Protein AF-A0A958FBM5-F1 (afdb_monomer)

Sequence (99 aa):
IHLEVCPTCNVQINLFQTHADHPIQQLYEAGLSVGINTDSRAMTPVTLSEEYHKLQQTFGWNSEQFLRCNRNALAAAFIPETEKNLLRQRLESGYMEFR

Structure (mmCIF, N/CA/C/O backbone):
data_AF-A0A958FBM5-F1
#
_entry.id   AF-A0A958FBM5-F1
#
loop_
_atom_site.group_PDB
_atom_site.id
_atom_site.type_symbol
_atom_site.label_atom_id
_atom_site.label_alt_id
_atom_site.label_comp_id
_atom_site.label_asym_id
_atom_site.label_entity_id
_atom_site.label_seq_id
_atom_site.pdbx_PDB_ins_code
_atom_site.Cartn_x
_atom_site.Cartn_y
_atom_site.Cartn_z
_atom_site.occupancy
_atom_site.B_iso_or_equiv
_atom_site.auth_seq_id
_atom_site.auth_comp_id
_atom_site.auth_asym_id
_atom_site.auth_atom_id
_atom_site.pdbx_PDB_model_num
ATOM 1 N N . ILE A 1 1 ? -1.741 -11.495 -9.353 1.00 91.50 1 ILE A N 1
ATOM 2 C CA . ILE A 1 1 ? -2.572 -10.300 -9.649 1.00 91.50 1 ILE A CA 1
ATOM 3 C C . ILE A 1 1 ? -2.291 -9.279 -8.553 1.00 91.50 1 ILE A C 1
ATOM 5 O O . ILE A 1 1 ? -2.131 -9.707 -7.414 1.00 91.50 1 ILE A O 1
ATOM 9 N N . HIS A 1 2 ? -2.143 -7.999 -8.901 1.00 98.19 2 HIS A N 1
ATOM 10 C CA . HIS A 1 2 ? -1.883 -6.905 -7.959 1.00 98.19 2 HIS A CA 1
ATOM 11 C C . HIS A 1 2 ? -3.173 -6.124 -7.689 1.00 98.19 2 HIS A C 1
ATOM 13 O O . HIS A 1 2 ? -3.960 -5.933 -8.613 1.00 98.19 2 HIS A O 1
ATOM 19 N N . LEU A 1 3 ? -3.390 -5.712 -6.441 1.00 98.44 3 LEU A N 1
ATOM 20 C CA . LEU A 1 3 ? -4.533 -4.906 -6.018 1.00 98.44 3 LEU A CA 1
ATOM 21 C C . LEU A 1 3 ? -4.062 -3.479 -5.723 1.00 98.44 3 LEU A C 1
ATOM 23 O O . LEU A 1 3 ? -3.304 -3.267 -4.778 1.00 98.44 3 LEU A O 1
ATOM 27 N N . GLU A 1 4 ? -4.529 -2.519 -6.516 1.00 98.12 4 GLU A N 1
ATOM 28 C CA . GLU A 1 4 ? -4.283 -1.084 -6.331 1.00 98.12 4 GLU A CA 1
ATOM 29 C C . GLU A 1 4 ? -5.370 -0.521 -5.405 1.00 98.12 4 GLU A C 1
ATOM 31 O O . GLU A 1 4 ? -6.497 -0.273 -5.832 1.00 98.12 4 GLU A O 1
ATOM 36 N N . VAL A 1 5 ? -5.078 -0.422 -4.106 1.00 98.31 5 VAL A N 1
ATOM 37 C CA . VAL A 1 5 ? -6.083 -0.114 -3.078 1.00 98.31 5 VAL A CA 1
ATOM 38 C C . VAL A 1 5 ? -6.032 1.366 -2.705 1.00 98.31 5 VAL A C 1
ATOM 40 O O . VAL A 1 5 ? -4.956 1.909 -2.460 1.00 98.31 5 VAL A O 1
ATOM 43 N N . CYS A 1 6 ? -7.204 2.001 -2.598 1.00 97.81 6 CYS A N 1
ATOM 44 C CA . CYS A 1 6 ? -7.352 3.435 -2.323 1.00 97.81 6 CYS A CA 1
ATOM 45 C C . CYS A 1 6 ? -8.199 3.678 -1.056 1.00 97.81 6 CYS A C 1
ATOM 47 O O . CYS A 1 6 ? -9.378 4.033 -1.178 1.00 97.81 6 CYS A O 1
ATOM 49 N N . PRO A 1 7 ? -7.642 3.490 0.161 1.00 97.38 7 PRO A N 1
ATOM 50 C CA . PRO A 1 7 ? -8.434 3.390 1.387 1.00 97.38 7 PRO A CA 1
ATOM 51 C C . PRO A 1 7 ? -9.292 4.620 1.672 1.00 97.38 7 PRO A C 1
ATOM 53 O O . PRO A 1 7 ? -10.485 4.487 1.949 1.00 97.38 7 PRO A O 1
ATOM 56 N N . THR A 1 8 ? -8.721 5.826 1.568 1.00 97.00 8 THR A N 1
ATOM 57 C CA . THR A 1 8 ? -9.486 7.052 1.825 1.00 97.00 8 THR A CA 1
ATOM 58 C C . THR A 1 8 ? -10.574 7.262 0.777 1.00 97.00 8 THR A C 1
ATOM 60 O O . THR A 1 8 ? -11.689 7.623 1.145 1.00 97.00 8 THR A O 1
ATOM 63 N N . CYS A 1 9 ? -10.298 6.996 -0.504 1.00 96.62 9 CYS A N 1
ATOM 64 C CA . CYS A 1 9 ? -11.319 7.100 -1.549 1.00 96.62 9 CYS A CA 1
ATOM 65 C C . CYS A 1 9 ? -12.478 6.124 -1.291 1.00 96.62 9 CYS A C 1
ATOM 67 O O . CYS A 1 9 ? -13.641 6.513 -1.370 1.00 96.62 9 CYS A O 1
ATOM 69 N N . ASN A 1 10 ? -12.178 4.878 -0.905 1.00 96.75 10 ASN A N 1
ATOM 70 C CA . ASN A 1 10 ? -13.196 3.867 -0.615 1.00 96.75 10 ASN A CA 1
ATOM 71 C C . ASN A 1 10 ? -14.109 4.277 0.555 1.00 96.75 10 ASN A C 1
ATOM 73 O O . ASN A 1 10 ? -15.321 4.077 0.478 1.00 96.75 10 ASN A O 1
ATOM 77 N N . VAL A 1 11 ? -13.560 4.916 1.592 1.00 96.38 11 VAL A N 1
ATOM 78 C CA . VAL A 1 11 ? -14.370 5.502 2.673 1.00 96.38 11 VAL A CA 1
ATOM 79 C C . VAL A 1 11 ? -15.178 6.707 2.176 1.00 96.38 11 VAL A C 1
ATOM 81 O O . VAL A 1 11 ? -16.372 6.804 2.440 1.00 96.38 11 VAL A O 1
ATOM 84 N N . GLN A 1 12 ? -14.568 7.603 1.394 1.00 94.75 12 GLN A N 1
ATOM 85 C CA . GLN A 1 12 ? -15.216 8.822 0.896 1.00 94.75 12 GLN A CA 1
ATOM 86 C C . GLN A 1 12 ? -16.445 8.539 0.016 1.00 94.75 12 GLN A C 1
ATOM 88 O O . GLN A 1 12 ? -17.419 9.289 0.058 1.00 94.75 12 GLN A O 1
ATOM 93 N N . ILE A 1 13 ? -16.421 7.457 -0.766 1.00 94.75 13 ILE A N 1
ATOM 94 C CA . ILE A 1 13 ? -17.561 7.031 -1.595 1.00 94.75 13 ILE A CA 1
ATOM 95 C C . ILE A 1 13 ? -18.562 6.141 -0.839 1.00 94.75 13 ILE A C 1
ATOM 97 O O . ILE A 1 13 ? -19.458 5.573 -1.460 1.00 94.75 13 ILE A O 1
ATOM 101 N N . ASN A 1 14 ? -18.428 6.019 0.486 1.00 95.38 14 ASN A N 1
ATOM 102 C CA . ASN A 1 14 ? -19.252 5.181 1.361 1.00 95.38 14 ASN A CA 1
ATOM 103 C C . ASN A 1 14 ? -19.228 3.680 1.018 1.00 95.38 14 ASN A C 1
ATOM 105 O O . ASN A 1 14 ? -20.178 2.964 1.339 1.00 95.38 14 ASN A O 1
ATOM 109 N N . LEU A 1 15 ? -18.156 3.182 0.388 1.00 97.38 15 LEU A N 1
ATOM 110 C CA . LEU A 1 15 ? -17.972 1.737 0.215 1.00 97.38 15 LEU A CA 1
ATOM 111 C C . LEU A 1 15 ? -17.682 1.064 1.566 1.00 97.38 15 LEU A C 1
ATOM 113 O O . LEU A 1 15 ? -18.162 -0.036 1.826 1.00 97.38 15 LEU A O 1
ATOM 117 N N . PHE A 1 16 ? -16.947 1.762 2.434 1.00 97.56 16 PHE A N 1
ATOM 118 C CA . PHE A 1 16 ? -16.721 1.405 3.835 1.00 97.56 16 PHE A CA 1
ATOM 119 C C . PHE A 1 16 ? -17.018 2.618 4.720 1.00 97.56 16 PHE A C 1
ATOM 121 O O . PHE A 1 16 ? -16.827 3.752 4.287 1.00 97.56 16 PHE A O 1
ATOM 128 N N . GLN A 1 17 ? -17.501 2.399 5.945 1.00 96.69 17 GLN A N 1
ATOM 129 C CA . GLN A 1 17 ? -17.880 3.498 6.846 1.00 96.69 17 GLN A CA 1
ATOM 130 C C . GLN A 1 17 ? -16.655 4.181 7.460 1.00 96.69 17 GLN A C 1
ATOM 132 O O . GLN A 1 17 ? -16.602 5.404 7.565 1.00 96.69 17 GLN A O 1
ATOM 137 N N . THR A 1 18 ? -15.651 3.396 7.846 1.00 97.81 18 THR A N 1
ATOM 138 C CA . THR A 1 18 ? -14.397 3.885 8.422 1.00 97.81 18 THR A CA 1
ATOM 139 C C . THR A 1 18 ? -13.200 3.132 7.848 1.00 97.81 18 THR A C 1
ATOM 141 O O . THR A 1 18 ? -13.343 2.077 7.227 1.00 97.81 18 THR A O 1
ATOM 144 N N . HIS A 1 19 ? -11.987 3.638 8.094 1.00 97.75 19 HIS A N 1
ATOM 145 C CA . HIS A 1 19 ? -10.761 2.912 7.755 1.00 97.75 19 HIS A CA 1
ATOM 146 C C . HIS A 1 19 ? -10.668 1.561 8.467 1.00 97.75 19 HIS A C 1
ATOM 148 O O . HIS A 1 19 ? -10.128 0.636 7.876 1.00 97.75 19 HIS A O 1
ATOM 154 N N . ALA A 1 20 ? -11.218 1.415 9.679 1.00 98.19 20 ALA A N 1
ATOM 155 C CA . ALA A 1 20 ? -11.193 0.153 10.424 1.00 98.19 20 ALA A CA 1
ATOM 156 C C . ALA A 1 20 ? -12.063 -0.941 9.778 1.00 98.19 20 ALA A C 1
ATOM 158 O O . ALA A 1 20 ? -11.762 -2.124 9.919 1.00 98.19 20 ALA A O 1
ATOM 159 N N . ASP A 1 21 ? -13.099 -0.549 9.029 1.00 97.94 21 ASP A N 1
ATOM 160 C CA . ASP A 1 21 ? -13.967 -1.470 8.283 1.00 97.94 21 ASP A CA 1
ATOM 161 C C . ASP A 1 21 ? -13.344 -1.918 6.948 1.00 97.94 21 ASP A C 1
ATOM 163 O O . ASP A 1 21 ? -13.854 -2.824 6.285 1.00 97.94 21 ASP A O 1
ATOM 167 N N . HIS A 1 22 ? -12.255 -1.273 6.518 1.00 98.38 22 HIS A N 1
ATOM 168 C CA . HIS A 1 22 ? -11.641 -1.516 5.220 1.00 98.38 22 HIS A CA 1
ATOM 169 C C . HIS A 1 22 ? -10.897 -2.866 5.190 1.00 98.38 22 HIS A C 1
ATOM 171 O O . HIS A 1 22 ? -10.041 -3.111 6.042 1.00 98.38 22 HIS A O 1
ATOM 177 N N . PRO A 1 23 ? -11.064 -3.705 4.145 1.00 98.19 23 PRO A N 1
ATOM 178 C CA . PRO A 1 23 ? -10.476 -5.046 4.080 1.00 98.19 23 PRO A CA 1
ATOM 179 C C . PRO A 1 23 ? -8.947 -5.081 3.875 1.00 98.19 23 PRO A C 1
ATOM 181 O O . PRO A 1 23 ? -8.375 -6.142 3.637 1.00 98.19 23 PRO A O 1
ATOM 184 N N . ILE A 1 24 ? -8.257 -3.934 3.888 1.00 98.50 24 ILE A N 1
ATOM 185 C CA . ILE A 1 24 ? -6.851 -3.853 3.448 1.00 98.50 24 ILE A CA 1
ATOM 186 C C . ILE A 1 24 ? -5.928 -4.624 4.394 1.00 98.50 24 ILE A C 1
ATOM 188 O O . ILE A 1 24 ? -4.993 -5.274 3.926 1.00 98.50 24 ILE A O 1
ATOM 192 N N . GLN A 1 25 ? -6.234 -4.618 5.695 1.00 98.31 25 GLN A N 1
ATOM 193 C CA . GLN A 1 25 ? -5.522 -5.415 6.689 1.00 98.31 25 GLN A CA 1
ATOM 194 C C . GLN A 1 25 ? -5.629 -6.907 6.366 1.00 98.31 25 GLN A C 1
ATOM 196 O O . GLN A 1 25 ? -4.608 -7.576 6.221 1.00 98.31 25 GLN A O 1
ATOM 201 N N . GLN A 1 26 ? -6.851 -7.412 6.172 1.00 98.44 26 GLN A N 1
ATOM 202 C CA . GLN A 1 26 ? -7.089 -8.825 5.883 1.00 98.44 26 GLN A CA 1
ATOM 203 C C . GLN A 1 26 ? -6.437 -9.240 4.558 1.00 98.44 26 GLN A C 1
ATOM 205 O O . GLN A 1 26 ? -5.855 -10.318 4.469 1.00 98.44 26 GLN A O 1
ATOM 210 N N . LEU A 1 27 ? -6.487 -8.385 3.528 1.00 98.44 27 LEU A N 1
ATOM 211 C CA . LEU A 1 27 ? -5.831 -8.645 2.241 1.00 98.44 27 LEU A CA 1
ATOM 212 C C . LEU A 1 27 ? -4.301 -8.738 2.394 1.00 98.44 27 LEU A C 1
ATOM 214 O O . LEU A 1 27 ? -3.676 -9.635 1.822 1.00 98.44 27 LEU A O 1
ATOM 218 N N . TYR A 1 28 ? -3.697 -7.837 3.175 1.00 98.31 28 TYR A N 1
ATOM 219 C CA . TYR A 1 28 ? -2.259 -7.832 3.451 1.00 98.31 28 TYR A CA 1
ATOM 220 C C . TYR A 1 28 ? -1.809 -9.076 4.243 1.00 98.31 28 TYR A C 1
ATOM 222 O O . TYR A 1 28 ? -0.808 -9.718 3.886 1.00 98.31 28 TYR A O 1
ATOM 230 N N . GLU A 1 29 ? -2.552 -9.426 5.299 1.00 98.06 29 GLU A N 1
ATOM 231 C CA . GLU A 1 29 ? -2.318 -10.598 6.157 1.00 98.06 29 GLU A CA 1
ATOM 232 C C . GLU A 1 29 ? -2.504 -11.914 5.399 1.00 98.06 29 GLU A C 1
ATOM 234 O O . GLU A 1 29 ? -1.719 -12.843 5.577 1.00 98.06 29 GLU A O 1
ATOM 239 N N . ALA A 1 30 ? -3.464 -11.968 4.472 1.00 98.06 30 ALA A N 1
ATOM 240 C CA . ALA A 1 30 ? -3.691 -13.110 3.588 1.00 98.06 30 ALA A CA 1
ATOM 241 C C . ALA A 1 30 ? -2.575 -13.324 2.547 1.00 98.06 30 ALA A C 1
ATOM 243 O O . ALA A 1 30 ? -2.666 -14.222 1.710 1.00 98.06 30 ALA A O 1
ATOM 244 N N . GLY A 1 31 ? -1.516 -12.510 2.559 1.00 97.62 31 GLY A N 1
ATOM 245 C CA . GLY A 1 31 ? -0.373 -12.701 1.673 1.00 97.62 31 GLY A CA 1
ATOM 246 C C . GLY A 1 31 ? -0.522 -12.047 0.296 1.00 97.62 31 GLY A C 1
ATOM 247 O O . GLY A 1 31 ? 0.387 -12.176 -0.525 1.00 97.62 31 GLY A O 1
ATOM 248 N N . LEU A 1 32 ? -1.623 -11.337 0.027 1.00 98.31 32 LEU A N 1
ATOM 249 C CA . LEU A 1 32 ? -1.918 -10.819 -1.308 1.00 98.31 32 LEU A CA 1
ATOM 250 C C . LEU A 1 32 ? -0.975 -9.680 -1.720 1.00 98.31 32 LEU A C 1
ATOM 252 O O . LEU A 1 32 ? -0.399 -8.963 -0.897 1.00 98.31 32 LEU A O 1
ATOM 256 N N . SER A 1 33 ? -0.824 -9.507 -3.034 1.00 98.50 33 SER A N 1
ATOM 257 C CA . SER A 1 33 ? -0.067 -8.395 -3.607 1.00 98.50 33 SER A CA 1
ATOM 258 C C . SER A 1 33 ? -0.919 -7.126 -3.573 1.00 98.50 33 SER A C 1
ATOM 260 O O . SER A 1 33 ? -1.768 -6.930 -4.439 1.00 98.50 33 SER A O 1
ATOM 262 N N . VAL A 1 34 ? -0.700 -6.290 -2.559 1.00 98.56 34 VAL A N 1
ATOM 263 C CA . VAL A 1 34 ? -1.426 -5.030 -2.326 1.00 98.56 34 VAL A CA 1
ATOM 264 C C . VAL A 1 34 ? -0.489 -3.834 -2.507 1.00 98.56 34 VAL A C 1
ATOM 266 O O . VAL A 1 34 ? 0.652 -3.874 -2.038 1.00 98.56 34 VAL A O 1
ATOM 269 N N . GLY A 1 35 ? -0.974 -2.796 -3.188 1.00 98.38 35 GLY A N 1
ATOM 270 C CA . GLY A 1 35 ? -0.404 -1.451 -3.260 1.00 98.38 35 GLY A CA 1
ATOM 271 C C . GLY A 1 35 ? -1.346 -0.428 -2.614 1.00 98.38 35 GLY A C 1
ATOM 272 O O . GLY A 1 35 ? -2.548 -0.671 -2.515 1.00 98.38 35 GLY A O 1
ATOM 273 N N . ILE A 1 36 ? -0.792 0.692 -2.142 1.00 98.44 36 ILE A N 1
ATOM 274 C CA . ILE A 1 36 ? -1.553 1.800 -1.546 1.00 98.44 36 ILE A CA 1
ATOM 275 C C . ILE A 1 36 ? -1.504 2.987 -2.504 1.00 98.44 36 ILE A C 1
ATOM 277 O O . ILE A 1 36 ? -0.426 3.409 -2.927 1.00 98.44 36 ILE A O 1
ATOM 281 N N . ASN A 1 37 ? -2.667 3.548 -2.807 1.00 97.94 37 ASN A N 1
ATOM 282 C CA . ASN A 1 37 ? -2.842 4.600 -3.792 1.00 97.94 37 ASN A CA 1
ATOM 283 C C . ASN A 1 37 ? -3.821 5.665 -3.274 1.00 97.94 37 ASN A C 1
ATOM 285 O O . ASN A 1 37 ? -4.617 5.423 -2.374 1.00 97.94 37 ASN A O 1
ATOM 289 N N . THR A 1 38 ? -3.764 6.861 -3.858 1.00 96.44 38 THR A N 1
ATOM 290 C CA . THR A 1 38 ? -4.644 7.995 -3.508 1.00 96.44 38 THR A CA 1
ATOM 291 C C . THR A 1 38 ? -5.887 8.093 -4.391 1.00 96.44 38 THR A C 1
ATOM 293 O O . THR A 1 38 ? -6.689 9.005 -4.215 1.00 96.44 38 THR A O 1
ATOM 296 N N . ASP A 1 39 ? -6.006 7.219 -5.394 1.00 93.19 39 ASP A N 1
ATOM 297 C CA . ASP A 1 39 ? -6.917 7.390 -6.529 1.00 93.19 39 ASP A CA 1
ATOM 298 C C . ASP A 1 39 ? -6.713 8.766 -7.211 1.00 93.19 39 ASP A C 1
ATOM 300 O O . ASP A 1 39 ? -5.595 9.100 -7.621 1.00 93.19 39 ASP A O 1
ATOM 304 N N . SER A 1 40 ? -7.748 9.609 -7.270 1.00 85.69 40 SER A N 1
ATOM 305 C CA . SER A 1 40 ? -7.693 10.960 -7.828 1.00 85.69 40 SER A CA 1
ATOM 306 C C . SER A 1 40 ? -7.530 12.010 -6.734 1.00 85.69 40 SER A C 1
ATOM 308 O O . SER A 1 40 ? -8.489 12.358 -6.048 1.00 85.69 40 SER A O 1
ATOM 310 N N . ARG A 1 41 ? -6.340 12.618 -6.639 1.00 73.69 41 ARG A N 1
ATOM 311 C CA . ARG A 1 41 ? -6.068 13.701 -5.670 1.00 73.69 41 ARG A CA 1
ATOM 312 C C . ARG A 1 41 ? -6.940 14.950 -5.846 1.00 73.69 41 ARG A C 1
ATOM 314 O O . ARG A 1 41 ? -7.047 15.751 -4.926 1.00 73.69 41 ARG A O 1
ATOM 321 N N . ALA A 1 42 ? -7.543 15.131 -7.023 1.00 73.81 42 ALA A N 1
ATOM 322 C CA . ALA A 1 42 ? -8.466 16.236 -7.279 1.00 73.81 42 ALA A CA 1
ATOM 323 C C . ALA A 1 42 ? -9.831 16.022 -6.604 1.00 73.81 42 ALA A C 1
ATOM 325 O O . ALA A 1 42 ? -10.475 16.989 -6.213 1.00 73.81 42 ALA A O 1
ATOM 326 N N . MET A 1 43 ? -10.257 14.763 -6.469 1.00 74.56 43 MET A N 1
ATOM 327 C CA . MET A 1 43 ? -11.546 14.387 -5.878 1.00 74.56 43 MET A CA 1
ATOM 328 C C . MET A 1 43 ? -11.401 13.937 -4.423 1.00 74.56 43 MET A C 1
ATOM 330 O O . MET A 1 43 ? -12.285 14.184 -3.608 1.00 74.56 43 MET A O 1
ATOM 334 N N . THR A 1 44 ? -10.273 13.313 -4.098 1.00 79.94 44 THR A N 1
ATOM 335 C CA . THR A 1 44 ? -9.912 12.814 -2.774 1.00 79.94 44 THR A CA 1
ATOM 336 C C . THR A 1 44 ? -8.663 13.576 -2.342 1.00 79.94 44 THR A C 1
ATOM 338 O O . THR A 1 44 ? -7.564 13.195 -2.747 1.00 79.94 44 THR A O 1
ATOM 341 N N . PRO A 1 45 ? -8.785 14.678 -1.580 1.00 86.44 45 PRO A N 1
ATOM 342 C CA . PRO A 1 45 ? -7.655 15.533 -1.221 1.00 86.44 45 PRO A CA 1
ATOM 343 C C . PRO A 1 45 ? -6.787 14.861 -0.146 1.00 86.44 45 PRO A C 1
ATOM 345 O O . PRO A 1 45 ? -6.767 15.270 1.011 1.00 86.44 45 PRO A O 1
ATOM 348 N N . VAL A 1 46 ? -6.101 13.786 -0.533 1.00 94.38 46 VAL A N 1
ATOM 349 C CA . VAL A 1 46 ? -5.202 12.990 0.297 1.00 94.38 46 VAL A CA 1
ATOM 350 C C . VAL A 1 46 ? -3.890 12.767 -0.450 1.00 94.38 46 VAL A C 1
ATOM 352 O O . VAL A 1 46 ? -3.843 12.503 -1.654 1.00 94.38 46 VAL A O 1
ATOM 355 N N . THR A 1 47 ? -2.790 12.902 0.266 1.00 96.50 47 THR A N 1
ATOM 356 C CA . THR A 1 47 ? -1.448 12.556 -0.189 1.00 96.50 47 THR A CA 1
ATOM 357 C C . THR A 1 47 ? -1.140 11.094 0.131 1.00 96.50 47 THR A C 1
ATOM 359 O O . THR A 1 47 ? -1.753 10.486 1.006 1.00 96.50 47 THR A O 1
ATOM 362 N N . LEU A 1 48 ? -0.147 10.510 -0.546 1.00 96.69 48 LEU A N 1
ATOM 363 C CA . LEU A 1 48 ? 0.264 9.133 -0.256 1.00 96.69 48 LEU A CA 1
ATOM 364 C C . LEU A 1 48 ? 0.777 8.981 1.189 1.00 96.69 48 LEU A C 1
ATOM 366 O O . LEU A 1 48 ? 0.488 7.987 1.847 1.00 96.69 48 LEU A O 1
ATOM 370 N N . SER A 1 49 ? 1.479 9.994 1.705 1.00 96.69 49 SER A N 1
ATOM 371 C CA . SER A 1 49 ? 1.934 10.022 3.099 1.00 96.69 49 SER A CA 1
ATOM 372 C C . SER A 1 49 ? 0.770 10.047 4.090 1.00 96.69 49 SER A C 1
ATOM 374 O O . SER A 1 49 ? 0.849 9.407 5.134 1.00 96.69 49 SER A O 1
ATOM 376 N N . GLU A 1 50 ? -0.324 10.742 3.770 1.00 97.56 50 GLU A N 1
ATOM 377 C CA . GLU A 1 50 ? -1.536 10.729 4.596 1.00 97.56 50 GLU A CA 1
ATOM 378 C C . GLU A 1 50 ? -2.259 9.379 4.538 1.00 97.56 50 GLU A C 1
ATOM 380 O O . GLU A 1 50 ? -2.754 8.935 5.571 1.00 97.56 50 GLU A O 1
ATOM 385 N N . GLU A 1 51 ? -2.285 8.685 3.393 1.00 98.06 51 GLU A N 1
ATOM 386 C CA . GLU A 1 51 ? -2.789 7.301 3.342 1.00 98.06 51 GLU A CA 1
ATOM 387 C C . GLU A 1 51 ? -1.967 6.389 4.262 1.00 98.06 51 GLU A C 1
ATOM 389 O O . GLU A 1 51 ? -2.526 5.638 5.061 1.00 98.06 51 GLU A O 1
ATOM 394 N N . TYR A 1 52 ? -0.635 6.501 4.221 1.00 98.31 52 TYR A N 1
ATOM 395 C CA . TYR A 1 52 ? 0.240 5.707 5.090 1.00 98.31 52 TYR A CA 1
ATOM 396 C C . TYR A 1 52 ? -0.003 6.044 6.560 1.00 98.31 52 TYR A C 1
ATOM 398 O O . TYR A 1 52 ? -0.140 5.144 7.386 1.00 98.31 52 TYR A O 1
ATOM 406 N N . HIS A 1 53 ? -0.127 7.330 6.890 1.00 98.31 53 HIS A N 1
ATOM 407 C CA . HIS A 1 53 ? -0.399 7.765 8.255 1.00 98.31 53 HIS A CA 1
ATOM 408 C C . HIS A 1 53 ? -1.730 7.214 8.786 1.00 98.31 53 HIS A C 1
ATOM 410 O O . HIS A 1 53 ? -1.783 6.715 9.908 1.00 98.31 53 HIS A O 1
ATOM 416 N N . LYS A 1 54 ? -2.793 7.216 7.974 1.00 98.25 54 LYS A N 1
ATOM 417 C CA . LYS A 1 54 ? -4.094 6.649 8.366 1.00 98.25 54 LYS A CA 1
ATOM 418 C C . LYS A 1 54 ? -4.023 5.141 8.591 1.00 98.25 54 LYS A C 1
ATOM 420 O O . LYS A 1 54 ? -4.605 4.647 9.555 1.00 98.25 54 LYS A O 1
ATOM 425 N N . LEU A 1 55 ? -3.290 4.405 7.753 1.00 98.56 55 LEU A N 1
ATOM 426 C CA . LEU A 1 55 ? -3.080 2.964 7.943 1.00 98.56 55 LEU A CA 1
ATOM 427 C C . LEU A 1 55 ? -2.239 2.668 9.192 1.00 98.56 55 LEU A C 1
ATOM 429 O O . LEU A 1 55 ? -2.545 1.731 9.927 1.00 98.56 55 LEU A O 1
ATOM 433 N N . GLN A 1 56 ? -1.234 3.497 9.483 1.00 98.56 56 GLN A N 1
ATOM 434 C CA . GLN A 1 56 ? -0.481 3.425 10.734 1.00 98.56 56 GLN A CA 1
ATOM 435 C C . GLN A 1 56 ? -1.396 3.650 11.945 1.00 98.56 56 GLN A C 1
ATOM 437 O O . GLN A 1 56 ? -1.375 2.854 12.878 1.00 98.56 56 GLN A O 1
ATOM 442 N N . GLN A 1 57 ? -2.215 4.704 11.934 1.00 98.56 57 GLN A N 1
ATOM 443 C CA . GLN A 1 57 ? -3.122 5.022 13.041 1.00 98.56 57 GLN A CA 1
ATOM 444 C C . GLN A 1 57 ? -4.210 3.962 13.244 1.00 98.56 57 GLN A C 1
ATOM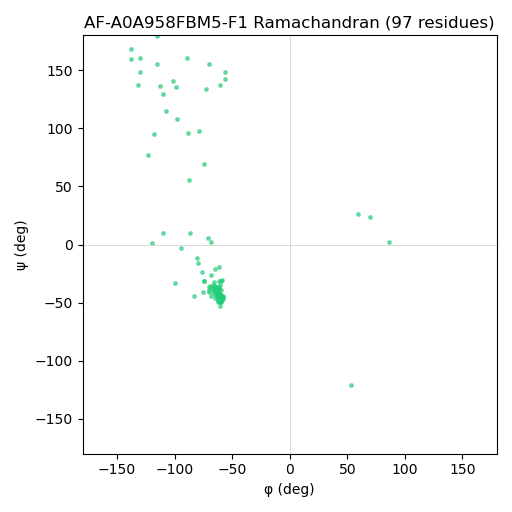 446 O O . GLN A 1 57 ? -4.568 3.666 14.380 1.00 98.56 57 GLN A O 1
ATOM 451 N N . THR A 1 58 ? -4.729 3.393 12.155 1.00 98.44 58 THR A N 1
ATOM 452 C CA . THR A 1 58 ? -5.861 2.454 12.198 1.00 98.44 58 THR A CA 1
ATOM 453 C C . THR A 1 58 ? -5.416 1.028 12.518 1.00 98.44 58 THR A C 1
ATOM 455 O O . THR A 1 58 ? -6.044 0.354 13.328 1.00 98.44 58 THR A O 1
ATOM 458 N N . PHE A 1 59 ? -4.337 0.558 11.887 1.00 98.38 59 PHE A N 1
ATOM 459 C CA . PHE A 1 59 ? -3.924 -0.851 11.916 1.00 98.38 59 PHE A CA 1
ATOM 460 C C . PHE A 1 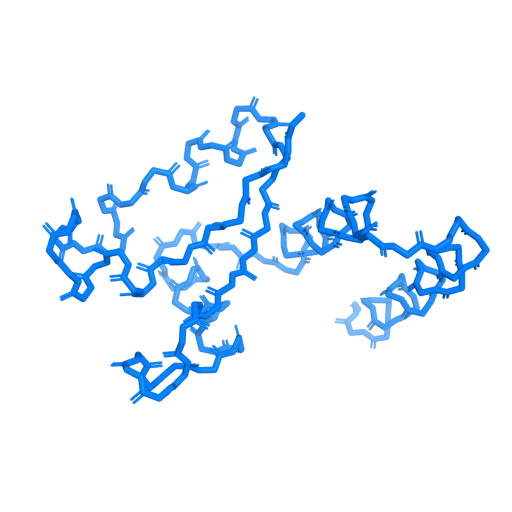59 ? -2.528 -1.071 12.512 1.00 98.38 59 PHE A C 1
ATOM 462 O O . PHE A 1 59 ? -2.035 -2.197 12.529 1.00 98.38 59 PHE A O 1
ATOM 469 N N . GLY A 1 60 ? -1.850 -0.011 12.959 1.00 98.31 60 GLY A N 1
ATOM 470 C CA . GLY A 1 60 ? -0.493 -0.111 13.496 1.00 98.31 60 GLY A CA 1
ATOM 471 C C . GLY A 1 60 ? 0.565 -0.439 12.440 1.00 98.31 60 GLY A C 1
ATOM 472 O O . GLY A 1 60 ? 1.604 -1.000 12.784 1.00 98.31 60 GLY A O 1
ATOM 473 N N . TRP A 1 61 ? 0.314 -0.130 11.160 1.00 98.38 61 TRP A N 1
ATOM 474 C CA . TRP A 1 61 ? 1.290 -0.393 10.099 1.00 98.38 61 TRP A CA 1
ATOM 475 C C . TRP A 1 61 ? 2.597 0.362 10.331 1.00 98.38 61 TRP A C 1
ATOM 477 O O . TRP A 1 61 ? 2.612 1.544 10.672 1.00 98.38 61 TRP A O 1
ATOM 487 N N . ASN A 1 62 ? 3.701 -0.333 10.100 1.00 96.62 62 ASN A N 1
ATOM 488 C CA . ASN A 1 62 ? 5.058 0.161 10.222 1.00 96.62 62 ASN A CA 1
ATOM 489 C C . ASN A 1 62 ? 5.770 0.174 8.857 1.00 96.62 62 ASN A C 1
ATOM 491 O O . ASN A 1 62 ? 5.222 -0.213 7.820 1.00 96.62 62 ASN A O 1
ATOM 495 N N . SER A 1 63 ? 7.024 0.626 8.862 1.00 95.94 63 SER A N 1
ATOM 496 C CA . SER A 1 63 ? 7.842 0.750 7.654 1.00 95.94 63 SER A CA 1
ATOM 497 C C . SER A 1 63 ? 8.032 -0.570 6.903 1.00 95.94 63 SER A C 1
ATOM 499 O O . SER A 1 63 ? 8.115 -0.555 5.680 1.00 95.94 63 SER A O 1
ATOM 501 N N . GLU A 1 64 ? 8.047 -1.720 7.576 1.00 95.94 64 GLU A N 1
ATOM 502 C CA . GLU A 1 64 ? 8.192 -3.020 6.918 1.00 95.94 64 GLU A CA 1
ATOM 503 C C . GLU A 1 64 ? 6.942 -3.397 6.112 1.00 95.94 64 GLU A C 1
ATOM 505 O O . GLU A 1 64 ? 7.050 -3.850 4.967 1.00 95.94 64 GLU A O 1
ATOM 510 N N . GLN A 1 65 ? 5.752 -3.136 6.660 1.00 98.00 65 GLN A N 1
ATOM 511 C CA . GLN A 1 65 ? 4.484 -3.340 5.950 1.00 98.00 65 GLN A CA 1
ATOM 512 C C . GLN A 1 65 ? 4.381 -2.426 4.724 1.00 98.00 65 GLN A C 1
ATOM 514 O O . GLN A 1 65 ? 4.043 -2.889 3.627 1.00 98.00 65 GLN A O 1
ATOM 519 N N . PHE A 1 66 ? 4.755 -1.151 4.870 1.00 98.06 66 PHE A N 1
ATOM 520 C CA . PHE A 1 66 ? 4.794 -0.222 3.741 1.00 98.06 66 PHE A CA 1
ATOM 521 C C . PHE A 1 66 ? 5.838 -0.633 2.698 1.00 98.06 66 PHE A C 1
ATOM 523 O O . PHE A 1 66 ? 5.527 -0.638 1.506 1.00 98.06 66 PHE A O 1
ATOM 530 N N . LEU A 1 67 ? 7.040 -1.059 3.101 1.00 97.62 67 LEU A N 1
ATOM 531 C CA . LEU A 1 67 ? 8.068 -1.543 2.176 1.00 97.62 67 LEU A CA 1
ATOM 532 C C . LEU A 1 67 ? 7.560 -2.726 1.350 1.00 97.62 67 LEU A C 1
ATOM 534 O O . LEU A 1 67 ? 7.725 -2.744 0.129 1.00 97.62 67 LEU A O 1
ATOM 538 N N . ARG A 1 68 ? 6.889 -3.694 1.985 1.00 98.06 68 ARG A N 1
ATOM 539 C CA . ARG A 1 68 ? 6.291 -4.833 1.278 1.00 98.06 68 ARG A CA 1
ATOM 540 C C . ARG A 1 68 ? 5.262 -4.381 0.237 1.00 98.06 68 ARG A C 1
ATOM 542 O O . ARG A 1 68 ? 5.300 -4.874 -0.889 1.00 98.06 68 ARG A O 1
ATOM 549 N N . CYS A 1 69 ? 4.396 -3.423 0.565 1.00 98.62 69 CYS A N 1
ATOM 550 C CA . CYS A 1 69 ? 3.425 -2.882 -0.393 1.00 98.62 69 CYS A CA 1
ATOM 551 C C . CYS A 1 69 ? 4.103 -2.153 -1.565 1.00 98.62 69 CYS A C 1
ATOM 553 O O . CYS A 1 69 ? 3.738 -2.362 -2.720 1.00 98.62 69 CYS A O 1
ATOM 555 N N . ASN A 1 70 ? 5.151 -1.367 -1.301 1.00 98.44 70 ASN A N 1
ATOM 556 C CA . ASN A 1 70 ? 5.908 -0.681 -2.353 1.00 98.44 70 ASN A CA 1
ATOM 557 C C . ASN A 1 70 ? 6.665 -1.663 -3.263 1.00 98.44 70 ASN A C 1
ATOM 559 O O . ASN A 1 70 ? 6.691 -1.481 -4.480 1.00 98.44 70 ASN A O 1
ATOM 563 N N . ARG A 1 71 ? 7.225 -2.745 -2.708 1.00 98.25 71 ARG A N 1
ATOM 564 C CA . ARG A 1 71 ? 7.829 -3.835 -3.494 1.00 98.25 71 ARG A CA 1
ATOM 565 C C . ARG A 1 71 ? 6.801 -4.517 -4.395 1.00 98.25 71 ARG A C 1
ATOM 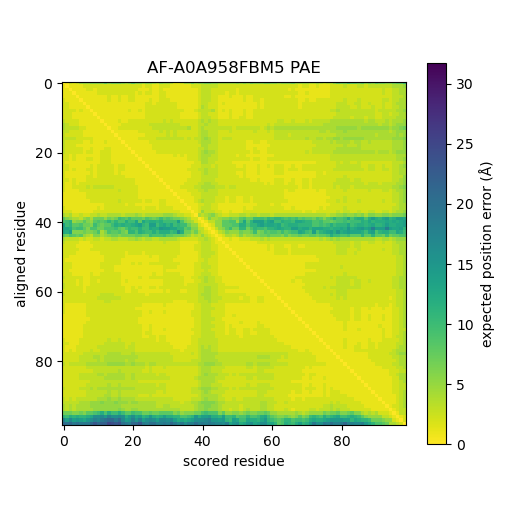567 O O . ARG A 1 71 ? 7.093 -4.762 -5.563 1.00 98.25 71 ARG A O 1
ATOM 574 N N . ASN A 1 72 ? 5.608 -4.798 -3.868 1.00 98.56 72 ASN A N 1
ATOM 575 C CA . ASN A 1 72 ? 4.503 -5.374 -4.635 1.00 98.56 72 ASN A CA 1
ATOM 576 C C . ASN A 1 72 ? 4.103 -4.467 -5.807 1.00 98.56 72 ASN A C 1
ATOM 578 O O . ASN A 1 72 ? 4.012 -4.944 -6.937 1.00 98.56 72 ASN A O 1
ATOM 582 N N . ALA A 1 73 ? 3.918 -3.170 -5.545 1.00 98.62 73 ALA A N 1
ATOM 583 C CA . ALA A 1 73 ? 3.576 -2.183 -6.567 1.00 98.62 73 ALA A CA 1
ATOM 584 C C . ALA A 1 73 ? 4.667 -2.080 -7.644 1.00 98.62 73 ALA A C 1
ATOM 586 O O . ALA A 1 73 ? 4.374 -2.120 -8.836 1.00 98.62 73 ALA A O 1
ATOM 587 N N . LEU A 1 74 ? 5.944 -2.047 -7.247 1.00 98.62 74 LEU A N 1
ATOM 588 C CA . LEU A 1 74 ? 7.060 -2.012 -8.192 1.00 98.62 74 LEU A CA 1
ATOM 589 C C . LEU A 1 74 ? 7.140 -3.279 -9.056 1.00 98.62 74 LEU A C 1
ATOM 591 O O . LEU A 1 74 ? 7.388 -3.197 -10.259 1.00 98.62 74 LEU A O 1
ATOM 595 N N . ALA A 1 75 ? 6.916 -4.456 -8.466 1.00 98.12 75 ALA A N 1
ATOM 596 C CA . ALA A 1 75 ? 6.869 -5.707 -9.217 1.00 98.12 75 ALA A CA 1
ATOM 597 C C . ALA A 1 75 ? 5.727 -5.702 -10.251 1.00 98.12 75 ALA A C 1
ATOM 599 O O . ALA A 1 75 ? 5.909 -6.195 -11.368 1.00 98.12 75 ALA A O 1
ATOM 600 N N . ALA A 1 76 ? 4.588 -5.095 -9.908 1.00 98.38 76 ALA A N 1
ATOM 601 C CA . ALA A 1 76 ? 3.420 -4.964 -10.774 1.00 98.38 76 ALA A CA 1
ATOM 602 C C . ALA A 1 76 ? 3.518 -3.828 -11.811 1.00 98.38 76 ALA A C 1
ATOM 604 O O . ALA A 1 76 ? 2.761 -3.841 -12.777 1.00 98.38 76 ALA A O 1
ATOM 605 N N . ALA A 1 77 ? 4.453 -2.885 -11.651 1.00 98.31 77 ALA A N 1
ATOM 606 C CA . ALA A 1 77 ? 4.562 -1.702 -12.501 1.00 98.31 77 ALA A CA 1
ATOM 607 C C . ALA A 1 77 ? 4.697 -2.042 -13.998 1.00 98.31 77 ALA A C 1
ATOM 609 O O . ALA A 1 77 ? 5.395 -2.983 -14.387 1.00 98.31 77 ALA A O 1
ATOM 610 N N . PHE A 1 78 ? 4.072 -1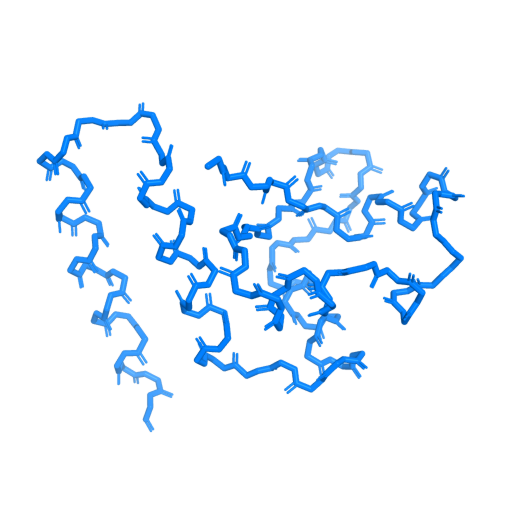.237 -14.857 1.00 98.12 78 PHE A N 1
ATOM 611 C CA . PHE A 1 78 ? 4.090 -1.415 -16.315 1.00 98.12 78 PHE A CA 1
ATOM 612 C C . PHE A 1 78 ? 5.292 -0.721 -16.964 1.00 98.12 78 PHE A C 1
ATOM 614 O O . PHE A 1 78 ? 5.151 0.112 -17.854 1.00 98.12 78 PHE A O 1
ATOM 621 N N . ILE A 1 79 ? 6.485 -1.069 -16.485 1.00 98.31 79 ILE A N 1
ATOM 622 C CA . ILE A 1 79 ? 7.778 -0.558 -16.960 1.00 98.31 79 ILE A CA 1
ATOM 623 C C . ILE A 1 79 ? 8.738 -1.729 -17.245 1.00 98.31 79 ILE A C 1
ATOM 625 O O . ILE A 1 79 ? 8.518 -2.830 -16.721 1.00 98.31 79 ILE A O 1
ATOM 629 N N . PRO A 1 80 ? 9.802 -1.529 -18.044 1.00 98.62 80 PRO A N 1
ATOM 630 C CA . PRO A 1 80 ? 10.808 -2.556 -18.313 1.00 98.62 80 PRO A CA 1
ATOM 631 C C . PRO A 1 80 ? 11.466 -3.115 -17.044 1.00 98.62 80 PRO A C 1
ATOM 633 O O . PRO A 1 80 ? 11.683 -2.397 -16.067 1.00 98.62 80 PRO A O 1
ATOM 636 N N . GLU A 1 81 ? 11.869 -4.390 -17.070 1.00 98.19 81 GLU A N 1
ATOM 637 C CA . GLU A 1 81 ? 12.508 -5.040 -15.911 1.00 98.19 81 GLU A CA 1
ATOM 638 C C . GLU A 1 81 ? 13.823 -4.355 -15.502 1.00 98.19 81 GLU A C 1
ATOM 640 O O . GLU A 1 81 ? 14.164 -4.295 -14.323 1.00 98.19 81 GLU A O 1
ATOM 645 N N . THR A 1 82 ? 14.550 -3.776 -16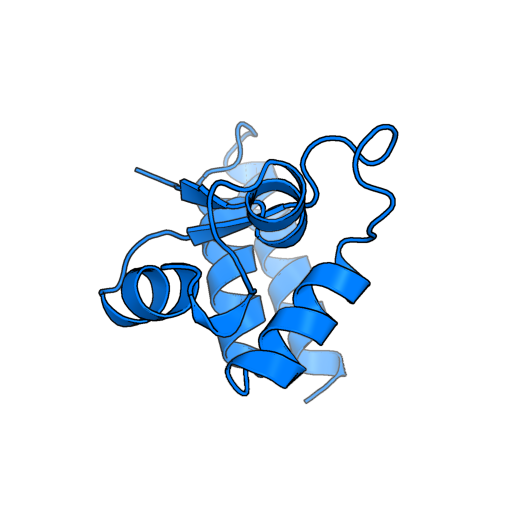.459 1.00 98.19 82 THR A N 1
ATOM 646 C CA . THR A 1 82 ? 15.757 -2.981 -16.190 1.00 98.19 82 THR A CA 1
ATOM 647 C C . THR A 1 82 ? 15.455 -1.766 -15.311 1.00 98.19 82 THR A C 1
ATOM 649 O O . THR A 1 82 ? 16.179 -1.512 -14.347 1.00 98.19 82 THR A O 1
ATOM 652 N N . GLU A 1 83 ? 14.358 -1.058 -15.582 1.00 98.44 83 GLU A N 1
ATOM 653 C CA . GLU A 1 83 ? 13.900 0.070 -14.768 1.00 98.44 83 GLU A CA 1
ATOM 654 C C . GLU A 1 83 ? 13.378 -0.398 -13.405 1.00 98.44 83 GLU A C 1
ATOM 656 O O . GLU A 1 83 ? 13.705 0.214 -12.385 1.00 98.44 83 GLU A O 1
ATOM 661 N N . LYS A 1 84 ? 12.657 -1.531 -13.350 1.00 98.69 84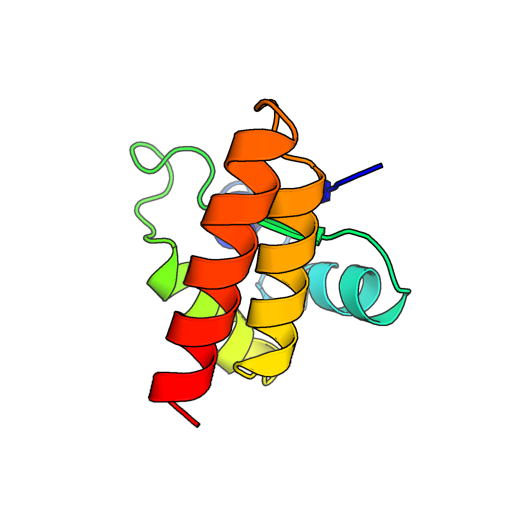 LYS A N 1
ATOM 662 C CA . LYS A 1 84 ? 12.243 -2.139 -12.073 1.00 98.69 84 LYS A CA 1
ATOM 663 C C . LYS A 1 84 ? 13.438 -2.459 -11.186 1.00 98.69 84 LYS A C 1
ATOM 665 O O . LYS A 1 84 ? 13.402 -2.157 -9.999 1.00 98.69 84 LYS A O 1
ATOM 670 N N . ASN A 1 85 ? 14.500 -3.038 -11.743 1.00 98.19 85 ASN A N 1
ATOM 671 C CA . ASN A 1 85 ? 15.712 -3.378 -10.998 1.00 98.19 85 ASN A CA 1
ATOM 672 C C . ASN A 1 85 ? 16.382 -2.134 -10.398 1.00 98.19 85 ASN A C 1
ATOM 674 O O . ASN A 1 85 ? 16.734 -2.144 -9.216 1.00 98.19 85 ASN A O 1
ATOM 678 N N . LEU A 1 86 ? 16.501 -1.054 -11.178 1.00 98.25 86 LEU A N 1
ATOM 679 C CA . LEU A 1 86 ? 17.056 0.217 -10.706 1.00 98.25 86 LEU A CA 1
ATOM 680 C C . LEU A 1 86 ? 16.208 0.822 -9.579 1.00 98.25 86 LEU A C 1
ATOM 682 O O . LEU A 1 86 ? 16.730 1.216 -8.535 1.00 98.25 86 LEU A O 1
ATOM 686 N N . LEU A 1 87 ? 14.889 0.881 -9.769 1.00 98.38 87 LEU A N 1
ATOM 687 C CA . LEU A 1 87 ? 13.971 1.417 -8.764 1.00 98.38 87 LEU A CA 1
ATOM 688 C C . LEU A 1 87 ? 13.924 0.551 -7.506 1.00 98.38 87 LEU A C 1
ATOM 690 O O . LEU A 1 87 ? 13.795 1.097 -6.415 1.00 98.38 87 LEU A O 1
ATOM 694 N N . ARG A 1 88 ? 14.089 -0.771 -7.633 1.00 98.12 88 ARG A N 1
ATOM 695 C CA . ARG A 1 88 ? 14.131 -1.688 -6.490 1.00 98.12 8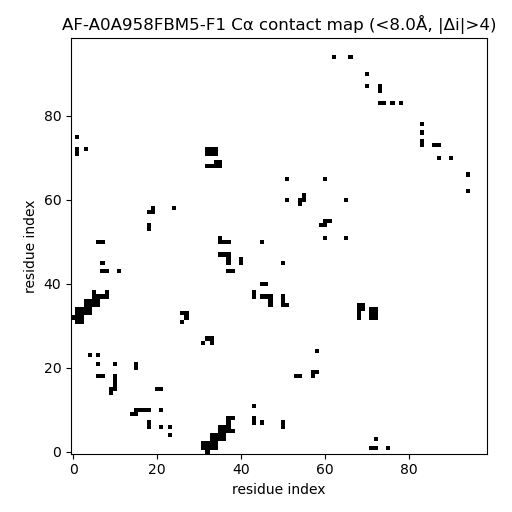8 ARG A CA 1
ATOM 696 C C . ARG A 1 88 ? 15.318 -1.352 -5.604 1.00 98.12 88 ARG A C 1
ATOM 698 O O . ARG A 1 88 ? 15.129 -1.166 -4.414 1.00 98.12 88 ARG A O 1
ATOM 705 N N . GLN A 1 89 ? 16.507 -1.175 -6.181 1.00 97.31 89 GLN A N 1
ATOM 706 C CA . GLN A 1 89 ? 17.694 -0.769 -5.422 1.00 97.31 89 GLN A CA 1
ATOM 707 C C . GLN A 1 89 ? 17.480 0.567 -4.699 1.00 97.31 89 GLN A C 1
ATOM 709 O O . GLN A 1 89 ? 17.740 0.660 -3.504 1.00 97.31 89 GLN A O 1
ATOM 714 N N . ARG A 1 90 ? 16.933 1.576 -5.393 1.00 97.50 90 ARG A N 1
ATOM 715 C CA . ARG A 1 90 ? 16.625 2.882 -4.781 1.00 97.50 90 ARG A CA 1
ATOM 716 C C . ARG A 1 90 ? 15.607 2.771 -3.644 1.00 97.50 90 ARG A C 1
ATOM 718 O O . ARG A 1 90 ? 15.777 3.428 -2.623 1.00 97.50 90 ARG A O 1
ATOM 725 N N . LEU A 1 91 ? 14.571 1.948 -3.818 1.00 96.81 91 LEU A N 1
ATOM 726 C CA . LEU A 1 91 ? 13.552 1.691 -2.802 1.00 96.81 91 LEU A CA 1
ATOM 727 C C . LEU A 1 91 ? 14.172 1.053 -1.552 1.00 96.81 91 LEU A C 1
ATOM 729 O O . LEU A 1 91 ? 13.942 1.541 -0.451 1.00 96.81 91 LEU A O 1
ATOM 733 N N . GLU A 1 92 ? 14.978 0.003 -1.722 1.00 95.81 92 GLU A N 1
ATOM 734 C CA . GLU A 1 92 ? 15.647 -0.676 -0.606 1.00 95.81 92 GLU A CA 1
ATOM 735 C C . GLU A 1 92 ? 16.566 0.267 0.172 1.00 95.81 92 GLU A C 1
ATOM 737 O O . GLU A 1 92 ? 16.476 0.343 1.396 1.00 95.81 92 GLU A O 1
ATOM 742 N N . SER A 1 93 ? 17.427 1.011 -0.531 1.00 95.38 93 SER A N 1
ATOM 743 C CA . SER A 1 93 ? 18.340 1.969 0.098 1.00 95.38 93 SER A CA 1
ATOM 744 C C . SER A 1 93 ? 17.584 3.045 0.872 1.00 95.38 93 SER A C 1
ATOM 746 O O . SER A 1 93 ? 17.920 3.306 2.023 1.00 95.38 93 SER A O 1
ATOM 748 N N . GLY A 1 94 ? 16.513 3.596 0.292 1.00 94.69 94 GLY A N 1
ATOM 749 C CA . GLY A 1 94 ? 15.696 4.609 0.958 1.00 94.69 94 GLY A CA 1
ATOM 750 C C . GLY A 1 94 ? 15.088 4.116 2.272 1.00 94.69 94 GLY A C 1
ATOM 751 O O . GLY A 1 94 ? 15.082 4.853 3.244 1.00 94.69 94 GLY A O 1
ATOM 752 N N . TYR A 1 95 ? 14.629 2.864 2.351 1.00 93.25 95 TYR A N 1
ATOM 753 C CA . TYR A 1 95 ? 14.102 2.307 3.607 1.00 93.25 95 TYR A CA 1
ATOM 754 C C . TYR A 1 95 ? 15.192 1.934 4.624 1.00 93.25 95 TYR A C 1
ATOM 756 O O . TYR A 1 95 ? 14.901 1.877 5.818 1.00 93.25 95 TYR A O 1
ATOM 764 N N . MET A 1 96 ? 16.427 1.675 4.182 1.00 87.88 96 MET A N 1
ATOM 765 C CA . MET A 1 96 ? 17.560 1.424 5.081 1.00 87.88 96 MET A CA 1
ATOM 766 C C . MET 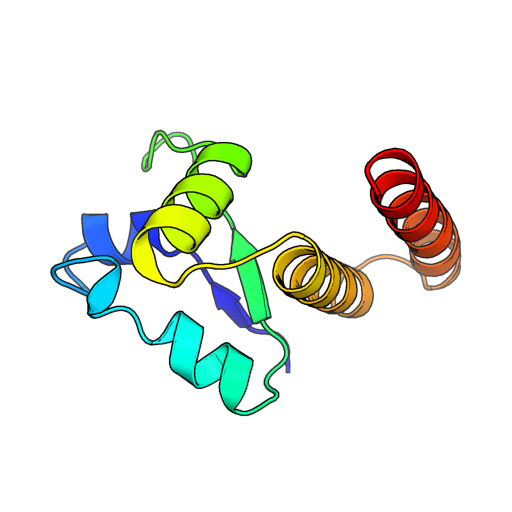A 1 96 ? 18.075 2.699 5.754 1.00 87.88 96 MET A C 1
ATOM 768 O O . MET A 1 96 ? 18.514 2.622 6.893 1.00 87.88 96 MET A O 1
ATOM 772 N N . GLU A 1 97 ? 17.991 3.858 5.096 1.00 81.81 97 GLU A N 1
ATOM 773 C CA . GLU A 1 97 ? 18.430 5.147 5.662 1.00 81.81 97 GLU A CA 1
ATOM 774 C C . GLU A 1 97 ? 17.609 5.602 6.883 1.00 81.81 97 GLU A C 1
ATOM 776 O O . GLU A 1 97 ? 18.091 6.405 7.679 1.00 81.81 97 GLU A O 1
ATOM 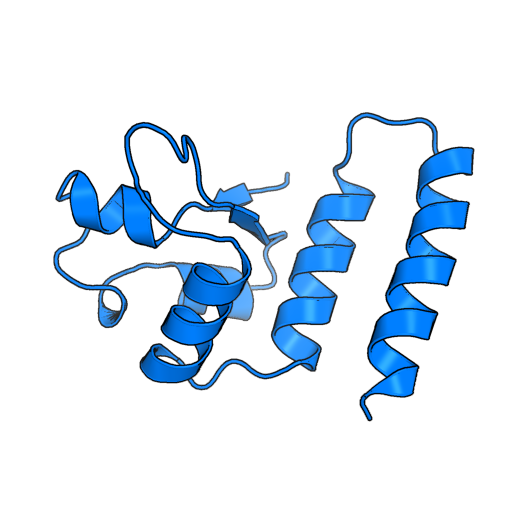781 N N . PHE A 1 98 ? 16.386 5.085 7.047 1.00 65.69 98 PHE A N 1
ATOM 782 C CA . PHE A 1 98 ? 15.473 5.439 8.143 1.00 65.69 98 PHE A CA 1
ATOM 783 C C . PHE A 1 98 ? 15.263 4.311 9.169 1.00 65.69 98 PHE A C 1
ATOM 785 O O . PHE A 1 98 ? 14.349 4.408 9.993 1.00 65.69 98 PHE A O 1
ATOM 792 N N . ARG A 1 99 ? 16.055 3.233 9.099 1.00 58.53 99 ARG A N 1
ATOM 793 C CA . ARG A 1 99 ? 16.130 2.194 10.140 1.00 58.53 99 ARG A CA 1
ATOM 794 C C . ARG A 1 99 ? 17.167 2.563 11.191 1.00 58.53 99 ARG A C 1
ATOM 796 O O . ARG A 1 99 ? 16.870 2.303 12.376 1.00 58.53 99 ARG A O 1
#

Radius of gyration: 13.91 Å; Cα contacts (8 Å, |Δi|>4): 104; chains: 1; bounding box: 38×29×32 Å

Foldseek 3Di:
DAAADAQQVCCVVVVDVDSLRDCVVVCLVVVHQYAYDNPDCVVRVDDSVRSVVRCCVNPVDDLVSNLSNVLSCLVVDPDDVVVSVVVNVVSVVVSVVVD

pLDDT: mean 95.43, std 6.99, range [58.53, 98.69]

Solvent-accessible surface area (backbone atoms only — not comparable to full-atom values): 5829 Å² total; per-residue (Å²): 127,76,43,84,39,34,67,68,49,39,32,74,72,63,76,24,90,41,79,81,68,42,65,61,62,61,44,51,73,71,66,50,45,40,26,84,47,43,78,52,54,91,82,33,87,50,51,66,69,54,53,51,49,50,44,26,74,67,71,65,54,49,70,66,59,52,49,52,22,52,51,37,40,51,72,65,46,98,64,58,69,71,57,42,54,56,49,48,53,54,51,53,52,60,60,58,78,76,108

Mean predicted aligned error: 2.88 Å

Nearest PDB structures (foldseek):
  3rys-assembly2_B  TM=9.475E-01  e=8.815E-05  Paenarthrobacter aurescens TC1
  6ijp-assembly1_A  TM=9.142E-01  e=1.780E-04  Arabidopsis thaliana
  6j4t-assembly1_A  TM=9.268E-01  e=5.742E-04  Arabidopsis thaliana
  6j23-assembly1_A  TM=9.287E-01  e=1.159E-03  Arabidopsis thaliana
  6ijm-assembly1_A  TM=9.196E-01  e=1.382E-03  Arabidopsis thaliana

Secondary structure (DSSP, 8-state):
-EEEE-HHHHHHTTSSSSGGG-THHHHHHTT-EEEE--S-TTTS---HHHHHHHHHHHH---HHHHHHHHHHHHHH-SS-HHHHHHHHHHHHHHHHTT-